Protein AF-A0A411WVB0-F1 (afdb_monomer_lite)

Structure (mmCIF, N/CA/C/O backbone):
data_AF-A0A411WVB0-F1
#
_entry.id   AF-A0A411WVB0-F1
#
loop_
_atom_site.group_PDB
_atom_site.id
_atom_site.type_symbol
_atom_site.label_atom_id
_atom_site.label_alt_id
_atom_site.label_comp_id
_atom_site.label_asym_id
_atom_site.label_entity_id
_atom_site.label_seq_id
_atom_site.pdbx_PDB_ins_code
_atom_site.Cartn_x
_atom_site.Cartn_y
_atom_site.Cartn_z
_atom_site.occupancy
_atom_site.B_iso_or_equiv
_atom_site.auth_seq_id
_atom_site.auth_comp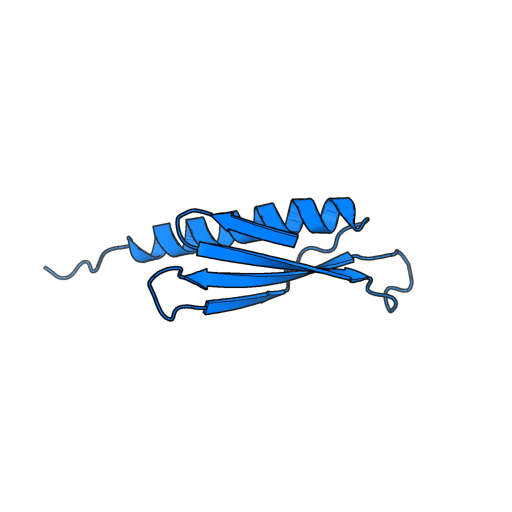_id
_atom_site.auth_asym_id
_atom_site.auth_atom_id
_atom_site.pdbx_PDB_model_num
ATOM 1 N N . MET A 1 1 ? 1.709 -7.839 -2.465 1.00 90.25 1 MET A N 1
ATOM 2 C CA . MET A 1 1 ? 1.750 -8.553 -1.162 1.00 90.25 1 MET A CA 1
ATOM 3 C C . MET A 1 1 ? 0.487 -8.256 -0.334 1.00 90.25 1 MET A C 1
ATOM 5 O O . MET A 1 1 ? -0.172 -7.269 -0.617 1.00 90.25 1 MET A O 1
ATOM 9 N N . GLU A 1 2 ? 0.116 -9.058 0.673 1.00 93.88 2 GLU A N 1
ATOM 10 C CA . GLU A 1 2 ? -0.928 -8.704 1.664 1.00 93.88 2 GLU A CA 1
ATOM 11 C C . GLU A 1 2 ? -0.404 -8.947 3.087 1.00 93.88 2 GLU A C 1
ATOM 13 O O . GLU A 1 2 ? 0.273 -9.949 3.323 1.00 93.88 2 GLU A O 1
ATOM 18 N N . PHE A 1 3 ? -0.654 -8.011 4.006 1.00 94.00 3 PHE A N 1
ATOM 19 C CA . PHE A 1 3 ? -0.227 -8.084 5.405 1.00 94.00 3 PHE A CA 1
ATOM 20 C C . PHE A 1 3 ? -1.097 -7.204 6.312 1.00 94.00 3 PHE A C 1
ATOM 22 O O . PHE A 1 3 ? -1.691 -6.228 5.859 1.00 94.00 3 PHE A O 1
ATOM 29 N N . ASP A 1 4 ? -1.123 -7.500 7.611 1.00 94.25 4 ASP A N 1
ATOM 30 C CA . ASP A 1 4 ? -1.852 -6.702 8.600 1.00 94.25 4 ASP A CA 1
ATOM 31 C C . ASP A 1 4 ? -0.938 -5.715 9.341 1.00 94.25 4 ASP A C 1
ATOM 33 O O . ASP A 1 4 ? 0.220 -6.010 9.655 1.00 94.25 4 ASP A O 1
ATOM 37 N N . TYR A 1 5 ? -1.467 -4.530 9.643 1.00 92.75 5 TYR A N 1
ATOM 38 C CA . TYR A 1 5 ? -0.773 -3.481 10.387 1.00 92.75 5 TYR A CA 1
ATOM 39 C C . TYR A 1 5 ? -1.770 -2.636 11.192 1.00 92.75 5 TYR A C 1
ATOM 41 O O . TYR A 1 5 ? -2.698 -2.064 10.632 1.00 92.75 5 TYR A O 1
ATOM 49 N N . GLN A 1 6 ? -1.586 -2.564 12.516 1.00 89.50 6 GLN A N 1
ATOM 50 C CA . GLN A 1 6 ? -2.416 -1.774 13.448 1.00 89.50 6 GLN A CA 1
ATOM 51 C C . GLN A 1 6 ? -3.941 -2.011 13.347 1.00 89.50 6 GLN A C 1
ATOM 53 O O . GLN A 1 6 ? -4.727 -1.092 13.546 1.00 89.50 6 GLN A O 1
ATOM 58 N N . GLY A 1 7 ? -4.373 -3.242 13.051 1.00 89.50 7 GLY A N 1
ATOM 59 C CA . GLY A 1 7 ? -5.800 -3.56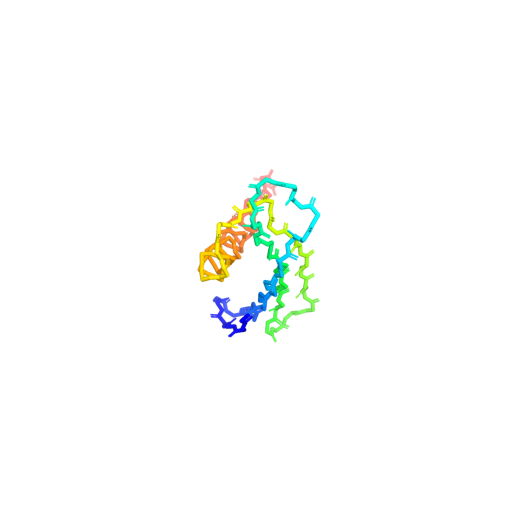6 12.880 1.00 89.50 7 GLY A CA 1
ATOM 60 C C . GLY A 1 7 ? -6.366 -3.215 11.499 1.00 89.50 7 GLY A C 1
ATOM 61 O O . GLY A 1 7 ? -7.581 -3.191 11.317 1.00 89.50 7 GLY A O 1
ATOM 62 N N . TYR A 1 8 ? -5.492 -2.951 10.526 1.00 92.38 8 TYR A N 1
ATOM 63 C CA . TYR A 1 8 ? -5.845 -2.748 9.128 1.00 92.38 8 TYR A CA 1
ATOM 64 C C . TYR A 1 8 ? -5.173 -3.810 8.262 1.00 92.38 8 TYR A C 1
ATOM 66 O O . TYR A 1 8 ? -3.992 -4.112 8.446 1.00 92.38 8 TYR A O 1
ATOM 74 N N . THR A 1 9 ? -5.898 -4.339 7.281 1.00 94.69 9 THR A N 1
ATOM 75 C CA . THR A 1 9 ? -5.318 -5.178 6.229 1.00 94.69 9 THR A CA 1
ATOM 76 C C . THR A 1 9 ? -4.804 -4.281 5.116 1.00 94.69 9 THR A C 1
ATOM 78 O O . THR A 1 9 ? -5.540 -3.459 4.564 1.00 94.69 9 THR A O 1
ATOM 81 N N . ILE A 1 10 ? -3.536 -4.456 4.768 1.00 94.94 10 ILE A N 1
ATOM 82 C CA . ILE A 1 10 ? -2.853 -3.734 3.706 1.00 94.94 10 ILE A CA 1
ATOM 83 C C . ILE A 1 10 ? -2.528 -4.714 2.587 1.00 94.94 10 ILE A C 1
ATOM 85 O O . ILE A 1 10 ? -1.854 -5.721 2.793 1.00 94.94 10 ILE A O 1
ATOM 89 N N . ARG A 1 11 ? -2.955 -4.380 1.374 1.00 94.94 11 ARG A N 1
ATOM 90 C CA . ARG A 1 11 ? -2.592 -5.081 0.150 1.00 94.94 11 ARG A CA 1
ATOM 91 C C . ARG A 1 11 ? -1.811 -4.152 -0.767 1.00 94.94 11 ARG A C 1
ATOM 93 O O . ARG A 1 11 ? -2.270 -3.064 -1.099 1.00 94.94 11 ARG A O 1
ATOM 100 N N . THR A 1 12 ? -0.644 -4.605 -1.193 1.00 93.44 12 THR A N 1
ATOM 101 C CA . THR A 1 12 ? 0.201 -3.952 -2.189 1.00 93.44 12 THR A CA 1
ATOM 102 C C . THR A 1 12 ? 0.146 -4.728 -3.501 1.00 93.44 12 THR A C 1
ATOM 104 O O . THR A 1 12 ? 0.072 -5.960 -3.516 1.00 93.44 12 THR A O 1
ATOM 107 N N . GLU A 1 13 ? 0.153 -4.009 -4.613 1.00 92.88 13 GLU A N 1
ATOM 108 C CA . GLU A 1 13 ? 0.190 -4.564 -5.961 1.00 92.88 13 GLU A CA 1
ATOM 109 C C . GLU A 1 13 ? 1.296 -3.849 -6.733 1.00 92.88 13 GLU A C 1
ATOM 111 O O . GLU A 1 13 ? 1.178 -2.663 -7.041 1.00 92.88 13 GLU A O 1
ATOM 116 N N . GLU A 1 14 ? 2.386 -4.559 -7.007 1.00 91.56 14 GLU A N 1
ATOM 117 C CA . GLU A 1 14 ? 3.535 -4.047 -7.743 1.00 91.56 14 GLU A CA 1
ATOM 118 C C . GLU A 1 14 ? 3.391 -4.375 -9.233 1.00 91.56 14 GLU A C 1
ATOM 120 O O . GLU A 1 14 ? 3.091 -5.514 -9.602 1.00 91.56 14 GLU A O 1
ATOM 125 N N . TYR A 1 15 ? 3.626 -3.395 -10.098 1.00 90.38 15 TYR A N 1
ATOM 126 C CA . TYR A 1 15 ? 3.604 -3.584 -11.545 1.00 90.38 15 TYR A CA 1
ATOM 127 C C . TYR A 1 15 ? 4.737 -2.819 -12.214 1.00 90.38 15 TYR A C 1
ATOM 129 O O . TYR A 1 15 ? 5.186 -1.780 -11.737 1.00 90.38 15 TYR A O 1
ATOM 137 N N . GLU A 1 16 ? 5.204 -3.364 -13.326 1.00 90.06 16 GLU A N 1
ATOM 138 C CA . GLU A 1 16 ? 6.244 -2.760 -14.140 1.00 90.06 16 GLU A CA 1
ATOM 139 C C . GLU A 1 16 ? 5.631 -1.739 -15.107 1.00 90.06 16 GLU A C 1
ATOM 141 O O . GLU A 1 16 ? 4.671 -2.037 -15.821 1.00 90.06 16 GLU A O 1
ATOM 146 N N . ASP A 1 17 ? 6.190 -0.533 -15.133 1.00 87.19 17 ASP A N 1
ATOM 147 C CA . ASP A 1 17 ? 5.933 0.468 -16.157 1.00 87.19 17 ASP A CA 1
ATOM 148 C C . ASP A 1 17 ? 6.833 0.177 -17.358 1.00 87.19 17 ASP A C 1
ATOM 150 O O . ASP A 1 17 ? 8.034 0.451 -17.373 1.00 87.19 17 ASP A O 1
ATOM 154 N N . THR A 1 18 ? 6.220 -0.414 -18.378 1.00 80.81 18 THR A N 1
ATOM 155 C CA . THR A 1 18 ? 6.877 -0.748 -19.644 1.00 80.81 18 THR A CA 1
ATOM 156 C C . THR A 1 18 ? 6.930 0.436 -20.614 1.00 80.81 18 THR A C 1
ATOM 158 O O . THR A 1 18 ? 7.410 0.283 -21.736 1.00 80.81 18 THR A O 1
ATOM 161 N N . ALA A 1 19 ? 6.378 1.595 -20.238 1.00 79.31 19 ALA A N 1
ATOM 162 C CA . ALA A 1 19 ? 6.391 2.817 -21.041 1.00 79.31 19 ALA A CA 1
ATOM 163 C C . ALA A 1 19 ? 7.621 3.692 -20.736 1.00 79.31 19 ALA A C 1
ATOM 165 O O . ALA A 1 19 ? 7.953 4.591 -21.514 1.00 79.31 19 ALA A O 1
ATOM 166 N N . ALA A 1 20 ? 8.320 3.423 -19.632 1.00 73.88 20 ALA A N 1
ATOM 167 C CA . ALA A 1 20 ? 9.571 4.060 -19.271 1.00 73.88 20 ALA A CA 1
ATOM 168 C C . ALA A 1 20 ? 10.681 3.693 -20.277 1.00 73.88 20 ALA A C 1
ATOM 170 O O . ALA A 1 20 ? 11.255 2.610 -20.264 1.00 73.88 20 ALA A O 1
ATOM 171 N N . VAL A 1 21 ? 10.994 4.641 -21.164 1.00 63.25 21 VAL A N 1
ATOM 172 C CA . VAL A 1 21 ? 11.911 4.464 -22.309 1.00 63.25 21 VAL A CA 1
ATOM 173 C C . VAL A 1 21 ? 13.377 4.254 -21.890 1.00 63.25 21 VAL A C 1
ATOM 175 O O . VAL A 1 21 ? 14.195 3.828 -22.705 1.00 63.25 21 VAL A O 1
ATOM 178 N N . HIS A 1 22 ?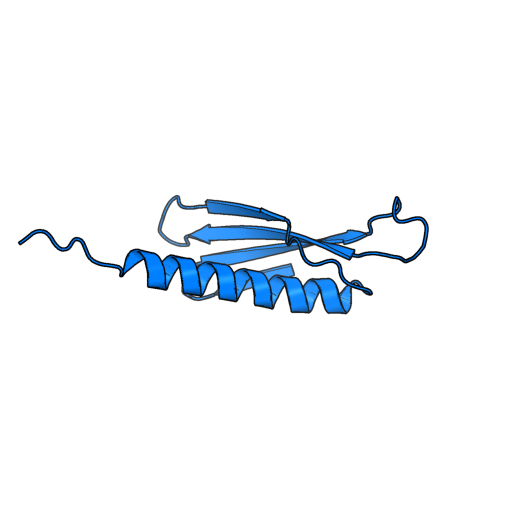 13.736 4.566 -20.640 1.00 65.62 22 HIS A N 1
ATOM 179 C CA . HIS A 1 22 ? 15.136 4.609 -20.202 1.00 65.62 22 HIS A CA 1
ATOM 180 C C . HIS A 1 22 ? 15.494 3.692 -19.034 1.00 65.62 22 HIS A C 1
ATOM 182 O O . HIS A 1 22 ? 16.667 3.368 -18.918 1.00 65.62 22 HIS A O 1
ATOM 188 N N . ASP A 1 23 ? 14.526 3.200 -18.255 1.00 69.75 23 ASP A N 1
ATOM 189 C CA . ASP A 1 23 ? 14.772 2.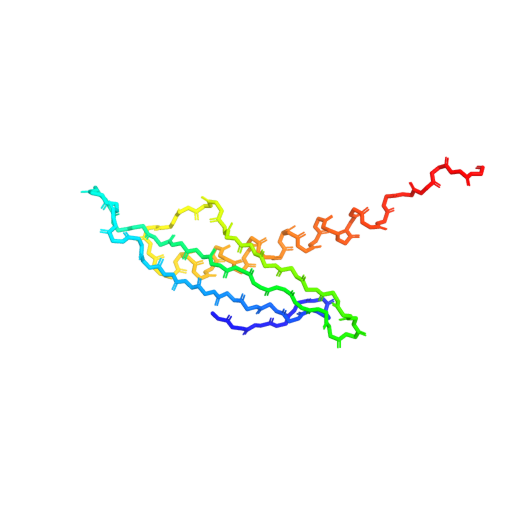273 -17.145 1.00 69.75 23 ASP A CA 1
ATOM 190 C C . ASP A 1 23 ? 13.482 1.534 -16.776 1.00 69.75 23 ASP A C 1
ATOM 192 O O . ASP A 1 23 ? 12.412 2.145 -16.756 1.00 69.75 23 ASP A O 1
ATOM 196 N N . HIS A 1 24 ? 13.592 0.248 -16.426 1.00 74.81 24 HIS A N 1
ATOM 197 C CA . HIS A 1 24 ? 12.487 -0.530 -15.862 1.00 74.81 24 HIS A CA 1
ATOM 198 C C . HIS A 1 24 ? 12.055 0.100 -14.534 1.00 74.81 24 HIS A C 1
ATOM 200 O O . HIS A 1 24 ? 12.787 0.051 -13.545 1.00 74.81 24 HIS A O 1
ATOM 206 N N . GLN A 1 25 ? 10.873 0.712 -14.511 1.00 86.75 25 GLN A N 1
ATOM 207 C CA . GLN A 1 25 ? 10.335 1.343 -13.310 1.00 86.75 25 GLN A CA 1
ATOM 208 C C . GLN A 1 25 ? 9.200 0.504 -12.756 1.00 86.75 25 GLN A C 1
ATOM 210 O O . GLN A 1 25 ? 8.268 0.145 -13.463 1.00 86.75 25 GLN A O 1
ATOM 215 N N . TRP A 1 26 ? 9.265 0.208 -11.468 1.00 90.62 26 TRP A N 1
ATOM 216 C CA . TRP A 1 26 ? 8.211 -0.492 -10.757 1.00 90.62 26 TRP A CA 1
ATOM 217 C C . TRP A 1 26 ? 7.360 0.509 -9.986 1.00 90.62 26 TRP A C 1
ATOM 219 O O . TRP A 1 26 ? 7.874 1.373 -9.271 1.00 90.62 26 TRP A O 1
ATOM 229 N N . HIS A 1 27 ? 6.052 0.377 -10.152 1.00 89.44 27 HIS A N 1
ATOM 230 C CA . HIS A 1 27 ? 5.019 1.140 -9.474 1.00 89.44 27 HIS A CA 1
ATOM 231 C C . HIS A 1 27 ? 4.286 0.248 -8.486 1.00 89.44 27 HIS A C 1
ATOM 233 O O . HIS A 1 27 ? 4.227 -0.970 -8.656 1.00 89.44 27 HIS A O 1
ATOM 239 N N . CYS A 1 28 ? 3.678 0.869 -7.477 1.00 92.56 28 CYS A N 1
ATOM 240 C CA . CYS A 1 28 ? 2.943 0.143 -6.450 1.00 92.56 28 CYS A CA 1
ATOM 241 C C . CYS A 1 28 ? 1.575 0.775 -6.228 1.00 92.56 28 CYS A C 1
ATOM 243 O O . CYS A 1 28 ? 1.476 1.964 -5.924 1.00 92.56 28 CYS A O 1
ATOM 245 N N . THR A 1 29 ? 0.517 -0.021 -6.315 1.00 93.94 29 THR A N 1
ATOM 246 C CA . THR A 1 29 ? -0.795 0.345 -5.780 1.00 93.94 29 THR A CA 1
ATOM 247 C C . THR A 1 29 ? -0.941 -0.222 -4.376 1.00 93.94 29 THR A C 1
ATOM 249 O O . THR A 1 29 ? -0.617 -1.377 -4.125 1.00 93.94 29 THR A O 1
ATOM 252 N N . ILE A 1 30 ? -1.425 0.599 -3.454 1.00 94.69 30 ILE A N 1
ATOM 253 C CA . ILE A 1 30 ? -1.633 0.268 -2.050 1.00 94.69 30 ILE A CA 1
ATOM 254 C C . ILE A 1 30 ? -3.129 0.363 -1.765 1.00 94.69 30 ILE A C 1
ATOM 256 O O . ILE A 1 30 ? -3.795 1.326 -2.148 1.00 94.69 30 ILE A O 1
ATOM 260 N N . ILE A 1 31 ? -3.653 -0.656 -1.097 1.00 95.00 31 ILE A N 1
ATOM 261 C CA . ILE A 1 31 ? -5.038 -0.773 -0.658 1.00 95.00 31 ILE A CA 1
ATOM 262 C C . ILE A 1 31 ? -4.998 -1.025 0.845 1.00 95.00 31 ILE A C 1
ATOM 264 O O . ILE A 1 31 ? -4.370 -1.982 1.285 1.00 95.00 31 ILE A O 1
ATOM 268 N N . ILE A 1 32 ? -5.670 -0.192 1.626 1.00 94.25 32 ILE A N 1
ATOM 269 C CA . ILE A 1 32 ? -5.761 -0.314 3.083 1.00 94.25 32 ILE A CA 1
ATOM 270 C C . ILE A 1 32 ? -7.231 -0.491 3.435 1.00 94.25 32 ILE A C 1
ATOM 272 O O . ILE A 1 32 ? -8.076 0.229 2.903 1.00 94.25 32 ILE A O 1
ATOM 276 N N . LYS A 1 33 ? -7.546 -1.458 4.295 1.00 93.12 33 LYS A N 1
ATOM 277 C CA . LYS A 1 33 ? -8.909 -1.751 4.749 1.00 93.12 33 LYS A CA 1
ATOM 278 C C . LYS A 1 33 ? -8.940 -1.913 6.262 1.00 93.12 33 LYS A C 1
ATOM 280 O O . LYS A 1 33 ? -8.113 -2.640 6.810 1.00 93.12 33 LYS A O 1
ATOM 285 N N . GLY A 1 34 ? -9.901 -1.268 6.914 1.00 89.50 34 GLY A N 1
ATOM 286 C CA . GLY A 1 34 ? -10.207 -1.492 8.325 1.00 89.50 34 GLY A CA 1
ATOM 287 C C . GLY A 1 34 ? -10.656 -2.922 8.592 1.00 89.50 34 GLY A C 1
ATOM 288 O O . GLY A 1 34 ? -11.415 -3.488 7.805 1.00 89.50 34 GLY A O 1
ATOM 289 N N . HIS A 1 35 ? -10.194 -3.522 9.695 1.00 79.56 35 HIS A N 1
ATOM 290 C CA . HIS A 1 35 ? -10.711 -4.825 10.141 1.00 79.56 35 HIS A CA 1
ATOM 291 C C . HIS A 1 35 ? -12.136 -4.723 10.686 1.00 79.56 35 HIS A C 1
ATOM 293 O O . HIS A 1 35 ? -12.934 -5.638 10.490 1.00 79.56 35 HIS A O 1
ATOM 299 N N . VAL A 1 36 ? -12.446 -3.636 11.396 1.00 76.81 36 VAL A N 1
ATOM 300 C CA . VAL A 1 36 ? -13.712 -3.467 12.134 1.00 76.81 36 VAL A CA 1
ATOM 301 C C . VAL A 1 36 ? -14.576 -2.323 11.609 1.00 76.81 36 VAL A C 1
ATOM 303 O O . VAL A 1 36 ? -15.745 -2.213 11.974 1.00 76.81 36 VAL A O 1
ATOM 306 N N . ASP A 1 37 ? -14.028 -1.500 10.723 1.00 74.62 37 ASP A N 1
ATOM 307 C CA . ASP A 1 37 ? -14.682 -0.335 10.144 1.00 74.62 37 ASP A CA 1
ATOM 308 C C . ASP A 1 37 ? -14.784 -0.466 8.622 1.00 74.62 37 ASP A C 1
ATOM 310 O O . ASP A 1 37 ? -13.988 -1.131 7.964 1.00 74.62 37 ASP A O 1
ATOM 314 N N . THR A 1 38 ? -15.784 0.193 8.031 1.00 82.50 38 THR A N 1
ATOM 315 C CA . THR A 1 38 ? -16.002 0.204 6.573 1.00 82.50 38 THR A CA 1
ATOM 316 C C . THR A 1 38 ? -14.989 1.078 5.830 1.00 82.50 38 THR A C 1
ATOM 318 O O . THR A 1 38 ? -15.191 1.393 4.656 1.00 82.50 38 THR A O 1
ATOM 321 N N . TRP A 1 39 ? -13.941 1.545 6.512 1.00 85.19 39 TRP A N 1
ATOM 322 C CA . TRP A 1 39 ? -12.942 2.416 5.924 1.00 85.19 39 TRP A CA 1
ATOM 323 C C . TRP A 1 39 ? -12.042 1.625 4.977 1.00 85.19 39 TRP A C 1
ATOM 325 O O . TRP A 1 39 ? -11.502 0.569 5.314 1.00 85.19 39 TRP A O 1
ATOM 335 N N . SER A 1 40 ? -11.873 2.162 3.773 1.00 89.44 40 SER A N 1
ATOM 336 C CA . SER A 1 40 ? -10.910 1.655 2.812 1.00 89.44 40 SER A CA 1
ATOM 337 C C . SER A 1 40 ? -10.315 2.797 2.009 1.00 89.44 40 SER A C 1
ATOM 339 O O . SER A 1 40 ? -11.067 3.620 1.484 1.00 89.44 40 SER A O 1
ATOM 341 N N . ASP A 1 41 ? -8.999 2.794 1.850 1.00 92.56 41 ASP A N 1
ATOM 342 C CA . ASP A 1 41 ? -8.275 3.738 1.004 1.00 92.56 41 ASP A CA 1
ATOM 343 C C . ASP A 1 41 ? -7.482 2.974 -0.064 1.00 92.56 41 ASP A C 1
ATOM 345 O O . ASP A 1 41 ? -6.913 1.911 0.194 1.00 92.56 41 ASP A O 1
ATOM 349 N N . ARG A 1 42 ? -7.459 3.507 -1.290 1.00 93.94 42 ARG A N 1
ATOM 350 C CA . ARG A 1 42 ? -6.678 2.969 -2.413 1.00 93.94 42 ARG A CA 1
ATOM 351 C C . ARG A 1 42 ? -5.915 4.101 -3.078 1.00 93.94 42 ARG A C 1
ATOM 353 O O . ARG A 1 42 ? -6.523 5.072 -3.519 1.00 93.94 42 ARG A O 1
ATOM 360 N N . PHE A 1 43 ? -4.604 3.946 -3.208 1.00 92.31 43 PHE A N 1
ATOM 361 C CA . PHE A 1 43 ? -3.748 4.940 -3.850 1.00 92.31 43 PHE A CA 1
ATOM 362 C C . PHE A 1 43 ? -2.538 4.295 -4.526 1.00 92.31 43 PHE A C 1
ATOM 364 O O . PHE A 1 43 ? -2.173 3.159 -4.232 1.00 92.31 43 PHE A O 1
ATOM 371 N N . THR A 1 44 ? -1.913 5.021 -5.449 1.00 89.75 44 THR A N 1
ATOM 372 C CA . THR A 1 44 ? -0.657 4.610 -6.085 1.00 89.75 44 THR A CA 1
ATOM 373 C C . THR A 1 44 ? 0.490 5.344 -5.406 1.00 89.75 44 THR A C 1
ATOM 375 O O . THR A 1 44 ? 0.413 6.556 -5.214 1.00 89.75 44 THR A O 1
ATOM 378 N N . ALA A 1 45 ? 1.543 4.624 -5.026 1.00 87.50 45 ALA A N 1
ATOM 379 C CA . ALA A 1 45 ? 2.769 5.229 -4.533 1.00 87.50 45 ALA A CA 1
ATOM 380 C C . ALA A 1 45 ? 3.391 6.102 -5.635 1.00 87.50 45 ALA A C 1
ATOM 382 O O . ALA A 1 45 ? 3.607 5.636 -6.752 1.00 87.50 45 ALA A O 1
ATOM 383 N N . GLU A 1 46 ? 3.690 7.364 -5.322 1.00 81.25 46 GLU A N 1
ATOM 384 C CA . GLU A 1 46 ? 4.347 8.280 -6.268 1.00 81.25 46 GLU A CA 1
ATOM 385 C C . GLU A 1 46 ? 5.813 7.894 -6.523 1.00 81.25 46 GLU A C 1
ATOM 387 O O . GLU A 1 46 ? 6.390 8.235 -7.557 1.00 81.25 46 GLU A O 1
ATOM 392 N N . GLN A 1 47 ? 6.418 7.167 -5.580 1.00 83.69 47 GLN A N 1
ATOM 393 C CA . GLN A 1 47 ? 7.782 6.671 -5.693 1.00 83.69 47 GLN A CA 1
ATOM 394 C C . GLN A 1 47 ? 7.869 5.557 -6.746 1.00 83.69 47 GLN A C 1
ATOM 396 O O . GLN A 1 47 ? 7.120 4.584 -6.694 1.00 83.69 47 GLN A O 1
ATOM 401 N N . ARG A 1 48 ? 8.823 5.701 -7.672 1.00 84.44 48 ARG A N 1
ATOM 402 C CA . ARG A 1 48 ? 9.204 4.680 -8.658 1.00 84.44 48 ARG A CA 1
ATOM 403 C C . ARG A 1 48 ? 10.410 3.899 -8.147 1.00 84.44 48 ARG A C 1
ATOM 405 O O . ARG A 1 48 ? 11.321 4.493 -7.565 1.00 84.44 48 ARG A O 1
ATOM 412 N N . PHE A 1 49 ? 10.423 2.592 -8.383 1.00 88.38 49 PHE A N 1
ATOM 413 C CA . PHE A 1 49 ? 11.467 1.691 -7.894 1.00 88.38 49 PHE A CA 1
ATOM 414 C C . PHE A 1 49 ? 12.229 1.034 -9.044 1.00 88.38 49 PHE A C 1
ATOM 416 O 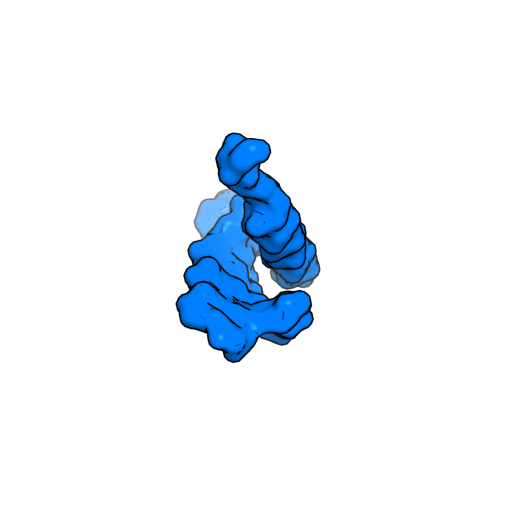O . PHE A 1 49 ? 11.657 0.756 -10.093 1.00 88.38 49 PHE A O 1
ATOM 423 N N . ALA A 1 50 ? 13.520 0.767 -8.837 1.00 87.19 50 ALA A N 1
ATOM 424 C CA . ALA A 1 50 ? 14.389 0.158 -9.847 1.00 87.19 50 ALA A CA 1
ATOM 425 C C . ALA A 1 50 ? 14.169 -1.359 -10.004 1.00 87.19 50 ALA A C 1
ATOM 427 O O . ALA A 1 50 ? 14.598 -1.958 -10.986 1.00 87.19 50 ALA A O 1
ATOM 428 N N . SER A 1 51 ? 13.516 -2.000 -9.032 1.00 89.62 51 SER A N 1
ATOM 429 C CA . SER A 1 51 ? 13.233 -3.431 -9.054 1.00 89.62 51 SER A CA 1
ATOM 430 C C . SER A 1 51 ? 11.910 -3.749 -8.361 1.00 89.62 51 SER A C 1
ATOM 432 O O . SER A 1 51 ? 11.431 -2.989 -7.515 1.00 89.62 51 SER A O 1
ATOM 434 N N . ARG A 1 52 ? 11.343 -4.922 -8.668 1.00 89.00 52 ARG A N 1
ATOM 435 C CA . ARG A 1 52 ? 10.144 -5.434 -7.990 1.00 89.00 52 ARG A CA 1
ATOM 436 C C . ARG A 1 52 ? 10.339 -5.587 -6.480 1.00 89.00 52 ARG A C 1
ATOM 438 O O . ARG A 1 52 ? 9.415 -5.320 -5.721 1.00 89.00 52 ARG A O 1
ATOM 445 N N . ALA A 1 53 ? 11.519 -6.032 -6.048 1.00 90.38 53 ALA A N 1
ATOM 446 C CA . ALA A 1 53 ? 11.809 -6.247 -4.631 1.00 90.38 53 ALA A CA 1
ATOM 447 C C . ALA A 1 53 ? 11.840 -4.918 -3.860 1.00 90.38 53 ALA A C 1
ATOM 449 O O . ALA A 1 53 ? 11.264 -4.815 -2.777 1.00 90.38 53 ALA A O 1
ATOM 450 N N . ASP A 1 54 ? 12.439 -3.881 -4.455 1.00 91.06 54 ASP A N 1
ATOM 451 C CA . ASP A 1 54 ? 12.430 -2.531 -3.886 1.00 91.06 54 ASP A CA 1
ATOM 452 C C . ASP A 1 54 ? 11.018 -1.940 -3.864 1.00 91.06 54 ASP A C 1
ATOM 454 O O . ASP A 1 54 ? 10.640 -1.288 -2.892 1.00 91.06 54 ASP A O 1
ATOM 458 N N . ALA A 1 55 ? 10.226 -2.206 -4.906 1.00 91.38 55 ALA A N 1
ATOM 459 C CA . ALA A 1 55 ? 8.821 -1.822 -4.974 1.00 91.38 55 ALA A CA 1
ATOM 460 C C . ALA A 1 55 ? 7.983 -2.452 -3.861 1.00 91.38 55 ALA A C 1
ATOM 462 O O . ALA A 1 55 ? 7.220 -1.743 -3.210 1.00 91.38 55 ALA A O 1
ATOM 463 N N . GLU A 1 56 ? 8.148 -3.746 -3.593 1.00 91.44 56 GLU A N 1
ATOM 464 C CA . GLU A 1 56 ? 7.420 -4.433 -2.522 1.00 91.44 56 GLU A CA 1
ATOM 465 C C . GLU A 1 56 ? 7.803 -3.877 -1.138 1.00 91.44 56 GLU A C 1
ATOM 467 O O . GLU A 1 56 ? 6.937 -3.455 -0.362 1.00 91.44 56 GLU A O 1
ATOM 472 N N . ALA A 1 57 ? 9.107 -3.787 -0.844 1.00 91.44 57 ALA A N 1
ATOM 473 C CA . ALA A 1 57 ? 9.597 -3.251 0.428 1.00 91.44 57 ALA A CA 1
ATOM 474 C C . ALA A 1 57 ? 9.214 -1.771 0.617 1.00 91.44 57 ALA A C 1
ATOM 476 O O . ALA A 1 57 ? 8.790 -1.347 1.699 1.00 91.44 57 ALA A O 1
ATOM 477 N N . GLY A 1 58 ? 9.327 -0.983 -0.452 1.00 92.38 58 GLY A N 1
ATOM 478 C CA . GLY A 1 58 ? 8.947 0.420 -0.488 1.00 92.38 58 GLY A CA 1
ATOM 479 C C . GLY A 1 58 ? 7.446 0.628 -0.317 1.00 92.38 58 GLY A C 1
ATOM 480 O O . GLY A 1 58 ? 7.048 1.484 0.471 1.00 92.38 58 GLY A O 1
ATOM 481 N N . ALA A 1 59 ? 6.609 -0.181 -0.972 1.00 92.88 59 ALA A N 1
ATOM 482 C CA . ALA A 1 59 ? 5.155 -0.124 -0.835 1.00 92.88 59 ALA A CA 1
ATOM 483 C C . ALA A 1 59 ? 4.714 -0.414 0.599 1.00 92.88 59 ALA A C 1
ATOM 485 O O . ALA A 1 59 ? 3.897 0.325 1.147 1.00 92.88 59 ALA A O 1
ATOM 486 N N . ALA A 1 60 ? 5.294 -1.436 1.235 1.00 91.75 60 ALA A N 1
ATOM 487 C CA . ALA A 1 60 ? 5.001 -1.749 2.628 1.00 91.75 60 ALA A CA 1
ATOM 488 C C . ALA A 1 60 ? 5.381 -0.589 3.566 1.00 91.75 60 ALA A C 1
ATOM 490 O O . ALA A 1 60 ? 4.610 -0.245 4.464 1.00 91.75 60 ALA A O 1
ATOM 491 N N . ARG A 1 61 ? 6.536 0.054 3.337 1.00 94.00 61 ARG A N 1
ATOM 492 C CA . ARG A 1 61 ? 6.963 1.240 4.097 1.00 94.00 61 ARG A CA 1
ATOM 493 C C . ARG A 1 61 ? 6.009 2.420 3.894 1.00 94.00 61 ARG A C 1
ATOM 495 O O . ARG A 1 61 ? 5.542 2.987 4.877 1.00 94.00 61 ARG A O 1
ATOM 502 N N . ILE A 1 62 ? 5.686 2.756 2.645 1.00 93.81 62 ILE A N 1
ATOM 503 C CA . ILE A 1 62 ? 4.790 3.871 2.298 1.00 93.81 62 ILE A CA 1
ATOM 504 C C . ILE A 1 62 ? 3.394 3.650 2.887 1.00 93.81 62 ILE A C 1
ATOM 506 O O . ILE A 1 62 ? 2.805 4.582 3.430 1.00 93.81 62 ILE A O 1
ATOM 510 N N . ALA A 1 63 ? 2.872 2.423 2.823 1.00 93.31 63 ALA A N 1
ATOM 511 C CA . ALA A 1 63 ? 1.566 2.092 3.380 1.00 93.31 63 ALA A CA 1
ATOM 512 C C . ALA A 1 63 ? 1.519 2.305 4.902 1.00 93.31 63 ALA A C 1
ATOM 514 O O . ALA A 1 63 ? 0.560 2.887 5.410 1.00 93.31 63 ALA A O 1
ATOM 515 N N . ARG A 1 64 ? 2.575 1.895 5.621 1.00 93.38 64 ARG A N 1
ATOM 516 C CA . ARG A 1 64 ? 2.708 2.124 7.070 1.00 93.38 64 ARG A CA 1
ATOM 517 C C . ARG A 1 64 ? 2.798 3.610 7.393 1.00 93.38 64 ARG A C 1
ATOM 519 O O . ARG A 1 64 ? 2.022 4.088 8.205 1.00 93.38 64 ARG A O 1
ATOM 526 N N . GLU A 1 65 ? 3.665 4.349 6.701 1.00 93.19 65 GLU A N 1
ATOM 527 C CA . GLU A 1 65 ? 3.825 5.795 6.905 1.00 93.19 65 GLU A CA 1
ATOM 528 C C . GLU A 1 65 ? 2.530 6.571 6.629 1.00 93.19 65 GLU A C 1
ATOM 530 O O . GLU A 1 65 ? 2.208 7.514 7.354 1.00 93.19 65 GLU A O 1
ATOM 535 N N . TYR A 1 66 ? 1.782 6.189 5.588 1.00 91.62 66 TYR A N 1
ATOM 536 C CA . TYR A 1 66 ? 0.469 6.760 5.297 1.00 91.62 66 TYR A CA 1
ATOM 537 C C . TYR A 1 66 ? -0.500 6.513 6.455 1.00 91.62 66 TYR A C 1
ATOM 539 O O . TYR A 1 66 ? -1.136 7.455 6.931 1.00 91.62 66 TYR A O 1
ATOM 547 N N . LEU A 1 67 ? -0.589 5.264 6.920 1.00 90.25 67 LEU A N 1
ATOM 548 C CA . LEU A 1 67 ? -1.512 4.890 7.983 1.00 90.25 67 LEU A CA 1
ATOM 549 C C . LEU A 1 67 ? -1.141 5.552 9.313 1.00 90.25 67 LEU A C 1
ATOM 551 O O . LEU A 1 67 ? -2.005 6.146 9.948 1.00 90.25 67 LEU A O 1
ATOM 555 N N . ASP A 1 68 ? 0.140 5.551 9.683 1.00 91.50 68 ASP A N 1
ATOM 556 C CA . ASP A 1 68 ? 0.636 6.208 10.894 1.00 91.50 68 ASP A CA 1
ATOM 557 C C . ASP A 1 68 ? 0.303 7.707 10.883 1.00 91.50 68 ASP A C 1
ATOM 559 O O . ASP A 1 68 ? -0.206 8.241 11.868 1.00 91.50 68 ASP A O 1
ATOM 563 N N . LYS A 1 69 ? 0.516 8.394 9.750 1.00 89.94 69 LYS A N 1
ATOM 564 C CA . LYS A 1 69 ? 0.138 9.809 9.594 1.00 89.94 69 LYS A CA 1
ATOM 565 C C . LYS A 1 69 ? -1.368 10.016 9.681 1.00 89.94 69 LYS A C 1
ATOM 567 O O . LYS A 1 69 ? -1.807 10.994 10.283 1.00 89.94 69 LYS A O 1
ATOM 572 N N . LYS A 1 70 ? -2.162 9.127 9.081 1.00 86.00 70 LYS A N 1
ATOM 573 C CA . LYS A 1 70 ? -3.626 9.204 9.113 1.00 86.00 70 LYS A CA 1
ATOM 574 C C . LYS A 1 70 ? -4.146 9.053 10.542 1.00 86.00 70 LYS A C 1
ATOM 576 O O . LYS A 1 70 ? -4.960 9.867 10.967 1.00 86.00 70 LYS A O 1
ATOM 581 N N . LEU A 1 71 ? -3.621 8.077 11.283 1.00 85.19 71 LEU A N 1
ATOM 582 C CA . LEU A 1 71 ? -3.995 7.797 12.668 1.00 85.19 71 LEU A CA 1
ATOM 583 C C . LEU A 1 71 ? -3.518 8.895 13.628 1.00 85.19 71 LEU A C 1
ATOM 585 O O . LEU A 1 71 ? -4.275 9.334 14.495 1.00 85.19 71 LEU A O 1
ATOM 589 N N . ALA A 1 72 ? -2.306 9.418 13.424 1.00 85.62 72 ALA A N 1
ATOM 590 C CA . ALA A 1 72 ? -1.810 10.576 14.165 1.00 85.62 72 ALA 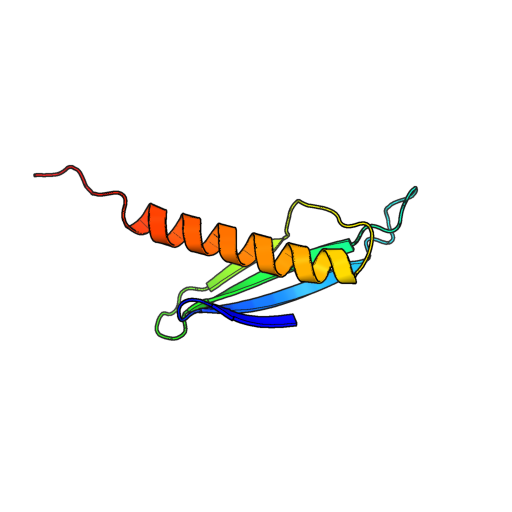A CA 1
ATOM 591 C C . ALA A 1 72 ? -2.642 11.840 13.873 1.00 85.62 72 ALA A C 1
ATOM 593 O O . ALA A 1 72 ? -2.962 12.599 14.787 1.00 85.62 72 ALA A O 1
ATOM 594 N N . GLY A 1 73 ? -3.043 12.040 12.613 1.00 68.00 73 GLY A N 1
ATOM 595 C CA . GLY A 1 73 ? -3.892 13.149 12.176 1.00 68.00 73 GLY A CA 1
ATOM 596 C C . GLY A 1 73 ? -5.339 13.050 12.666 1.00 68.00 73 GLY A C 1
ATOM 597 O O . GLY A 1 73 ? -5.949 14.076 12.950 1.00 68.00 73 GLY A O 1
ATOM 598 N N . SER A 1 74 ? -5.879 11.841 12.858 1.00 58.19 74 SER A N 1
ATOM 599 C CA . SER A 1 74 ? -7.180 11.644 13.519 1.00 58.19 74 SER A CA 1
ATOM 600 C C . SER A 1 74 ? -7.165 11.957 15.022 1.00 58.19 74 SER A C 1
ATOM 602 O O . SER A 1 74 ? -8.228 12.054 15.628 1.00 58.19 74 SER A O 1
ATOM 604 N N . GLY A 1 75 ? -5.981 12.157 15.617 1.00 51.34 75 GLY A N 1
ATOM 605 C CA . GLY A 1 75 ? -5.806 12.655 16.983 1.00 51.34 75 GLY A CA 1
ATOM 606 C C . GLY A 1 75 ? -5.609 14.174 17.091 1.00 51.34 75 GLY A C 1
ATOM 607 O O . GLY A 1 75 ? -5.467 14.681 18.205 1.00 51.34 75 GLY A O 1
ATOM 608 N N . GLN A 1 76 ? -5.585 14.923 15.979 1.00 42.41 76 GLN A N 1
ATOM 609 C CA . GLN A 1 76 ? -5.435 16.377 16.032 1.00 42.41 76 GLN A CA 1
ATOM 610 C C . GLN A 1 76 ? -6.774 17.008 16.425 1.00 42.41 76 GLN A C 1
ATOM 612 O O . GLN A 1 76 ? -7.740 17.006 15.664 1.00 42.41 76 GLN A O 1
ATOM 617 N N . GLY A 1 77 ? -6.815 17.469 17.675 1.00 38.12 77 GLY A N 1
ATOM 618 C CA . GLY A 1 77 ? -8.020 17.842 18.390 1.00 38.12 77 GLY A CA 1
ATOM 619 C C . GLY A 1 77 ? -8.901 18.862 17.687 1.00 38.12 77 GLY A C 1
ATOM 620 O O . GLY A 1 77 ? -8.462 19.687 16.890 1.00 38.12 77 GLY A O 1
ATOM 621 N N . ASN A 1 78 ? -10.168 18.825 18.072 1.00 35.59 78 ASN A N 1
ATOM 622 C CA . ASN A 1 78 ? -11.038 19.976 17.990 1.00 35.59 78 ASN A CA 1
ATOM 623 C C . ASN A 1 78 ? -10.649 20.911 19.157 1.00 35.59 78 ASN A C 1
ATOM 625 O O . ASN A 1 78 ? -11.003 20.592 20.294 1.00 35.59 78 ASN A O 1
ATOM 629 N N . PRO A 1 79 ? -9.921 22.032 18.965 1.00 43.19 79 PRO A N 1
ATOM 630 C CA . PRO A 1 79 ? -9.865 23.086 19.970 1.00 43.19 79 PRO A CA 1
ATOM 631 C C . PRO A 1 79 ? -11.204 23.833 19.943 1.00 43.19 79 PRO A C 1
ATOM 633 O O . PRO A 1 79 ? -11.311 24.959 19.466 1.00 43.19 79 PRO A O 1
ATOM 636 N N . GLN A 1 80 ? -12.256 23.167 20.402 1.00 38.09 80 GLN A N 1
ATOM 637 C CA . GLN A 1 80 ? -13.513 23.803 20.758 1.00 38.09 80 GLN A CA 1
ATOM 638 C C . GLN A 1 80 ? -13.943 23.248 22.108 1.00 38.09 80 GLN A C 1
ATOM 640 O O . GLN A 1 80 ? -14.728 22.308 22.155 1.00 38.09 80 GLN A O 1
ATOM 645 N N . VAL A 1 81 ? -13.363 23.805 23.173 1.00 37.34 81 VAL A N 1
ATOM 646 C CA . VAL A 1 81 ? -14.021 24.227 24.424 1.00 37.34 81 VAL A CA 1
ATOM 647 C C . VAL A 1 81 ? -13.059 25.087 25.233 1.00 37.34 81 VAL A C 1
ATOM 649 O O . VAL A 1 81 ? -11.859 24.738 25.284 1.00 37.34 81 VAL A O 1
#

Radius of gyration: 15.22 Å; chains: 1; bounding box: 31×33×47 Å

pLDDT: mean 83.63, std 15.28, range [35.59, 95.0]

Foldseek 3Di:
DWDDDPQKIKDKDKDWDPVPPPATWIKIWIWIQHNPDRDIDIDIDPDIDRDPVCNVVVNVVVNNVVVVCVVVVVPPDDPDD

Sequence (81 aa):
MEFDYQGYTIRTEEYEDTAAVHDHQWHCTIIIKGHVDTWSDRFTAEQRFASRADAEAGAARIAREYLDKKLAGSGQGNPQV

Secondary structure (DSSP, 8-state):
-EEEETTEEEEEEEEEETT-SSS-EEEEEEEEEESSSS-EEEEE-S--BSSHHHHHHHHHHHHHHHHHHHHHHTTS-----

Organism: NCBI:txid321983